Protein AF-A0A9N9I0X5-F1 (afdb_monomer_lite)

Organism: NCBI:txid1433469

Radius of gyration: 30.78 Å; chains: 1; bounding box: 62×58×110 Å

Sequence (181 aa):
MTVLKNANAGDFDNAVKCNILKSMMGGKYAPVLANNGLVVGNSAINSPDTLQAWMRAKYQRETVGNQQSAIQRLTQERYQSYDTPNTYEARIRLLLLGVVNNDAQVLGFLKSYLTGDFYTWMRIANPAGINAFFTELKNMWLEHGQNLSRRISEELSQIPNQIQALPSINPVSYSLPLVAP

Structure (mmCIF, N/CA/C/O backbone):
data_AF-A0A9N9I0X5-F1
#
_entry.id   AF-A0A9N9I0X5-F1
#
loop_
_atom_site.group_PDB
_atom_site.id
_atom_site.type_symbol
_atom_site.label_atom_id
_atom_site.label_alt_id
_atom_site.label_comp_id
_atom_site.label_asym_id
_atom_site.label_entity_id
_atom_site.label_seq_id
_atom_site.pdbx_PDB_ins_code
_atom_site.Cartn_x
_atom_site.Cartn_y
_atom_site.Cartn_z
_atom_site.occupancy
_atom_site.B_iso_or_equiv
_atom_site.auth_seq_id
_atom_site.auth_comp_id
_atom_site.auth_asym_id
_atom_site.auth_atom_id
_atom_site.pdbx_PDB_model_num
ATOM 1 N N . MET A 1 1 ? 14.531 8.366 -32.343 1.00 50.06 1 MET A N 1
ATOM 2 C CA . MET A 1 1 ? 13.053 8.408 -32.266 1.00 50.06 1 MET A CA 1
ATOM 3 C C . MET A 1 1 ? 12.472 8.279 -33.677 1.00 50.06 1 MET A C 1
ATOM 5 O O . MET A 1 1 ? 11.836 9.194 -34.173 1.00 50.06 1 MET A O 1
ATOM 9 N N . THR A 1 2 ? 12.750 7.165 -34.358 1.00 50.53 2 THR A N 1
ATOM 10 C CA . THR A 1 2 ? 12.416 6.976 -35.790 1.00 50.53 2 THR A CA 1
ATOM 11 C C . THR A 1 2 ? 11.544 5.739 -36.021 1.00 50.53 2 THR A C 1
ATOM 13 O O . THR A 1 2 ? 11.009 5.557 -37.104 1.00 50.53 2 THR A O 1
ATOM 16 N N . VAL A 1 3 ? 11.363 4.914 -34.984 1.00 54.81 3 VAL A N 1
ATOM 17 C CA . VAL A 1 3 ? 10.672 3.615 -35.048 1.00 54.81 3 VAL A CA 1
ATOM 18 C C . VAL A 1 3 ? 9.143 3.762 -34.975 1.00 54.81 3 VAL A C 1
ATOM 20 O O . VAL A 1 3 ? 8.422 2.925 -35.493 1.00 54.81 3 VAL A O 1
ATOM 23 N N . LEU A 1 4 ? 8.623 4.853 -34.402 1.00 58.84 4 LEU A N 1
ATOM 24 C CA . LEU A 1 4 ? 7.187 4.994 -34.109 1.00 58.84 4 LEU A CA 1
ATOM 25 C C . LEU A 1 4 ? 6.344 5.599 -35.244 1.00 58.84 4 LEU A C 1
ATOM 27 O O . LEU A 1 4 ? 5.128 5.666 -35.115 1.00 58.84 4 LEU A O 1
ATOM 31 N N . LYS A 1 5 ? 6.952 6.057 -36.347 1.00 64.75 5 LYS A N 1
ATOM 32 C CA . LYS A 1 5 ? 6.223 6.808 -37.388 1.00 64.75 5 LYS A CA 1
ATOM 33 C C . LYS A 1 5 ? 5.268 5.930 -38.219 1.00 64.75 5 LYS A C 1
ATOM 35 O O . LYS A 1 5 ? 4.310 6.466 -38.758 1.00 64.75 5 LYS A O 1
ATOM 40 N N . ASN A 1 6 ? 5.501 4.611 -38.260 1.00 69.81 6 ASN A N 1
ATOM 41 C CA . ASN A 1 6 ? 4.709 3.617 -39.007 1.00 69.81 6 ASN A CA 1
ATOM 42 C C . ASN A 1 6 ? 4.353 2.372 -38.155 1.00 69.81 6 ASN A C 1
ATOM 44 O O . ASN A 1 6 ? 4.135 1.296 -38.705 1.00 69.81 6 ASN A O 1
ATOM 48 N N . ALA A 1 7 ? 4.380 2.489 -36.825 1.00 68.19 7 ALA A N 1
ATOM 49 C CA . ALA A 1 7 ? 4.216 1.357 -35.912 1.00 68.19 7 ALA A CA 1
ATOM 50 C C . ALA A 1 7 ? 2.750 0.888 -35.817 1.00 68.19 7 ALA A C 1
ATOM 52 O O . ALA A 1 7 ? 1.843 1.698 -35.620 1.00 68.19 7 ALA A O 1
ATOM 53 N N . ASN A 1 8 ? 2.526 -0.422 -35.904 1.00 76.88 8 ASN A N 1
ATOM 54 C CA . ASN A 1 8 ? 1.256 -1.084 -35.608 1.00 76.88 8 ASN A CA 1
ATOM 55 C C . ASN A 1 8 ? 1.129 -1.376 -34.102 1.00 76.88 8 ASN A C 1
ATOM 57 O O . ASN A 1 8 ? 2.098 -1.296 -33.348 1.00 76.88 8 ASN A O 1
ATOM 61 N N . ALA A 1 9 ? -0.058 -1.788 -33.642 1.00 69.31 9 ALA A N 1
ATOM 62 C CA . ALA A 1 9 ? -0.299 -2.090 -32.224 1.00 69.31 9 ALA A CA 1
ATOM 63 C C . ALA A 1 9 ? 0.665 -3.146 -31.632 1.00 69.31 9 ALA A C 1
ATOM 65 O O . ALA A 1 9 ? 0.999 -3.071 -30.450 1.00 69.31 9 ALA A O 1
ATOM 66 N N . GLY A 1 10 ? 1.136 -4.099 -32.447 1.00 76.12 10 GLY A N 1
ATOM 67 C CA . GLY A 1 10 ? 2.102 -5.127 -32.038 1.00 76.12 10 GLY A CA 1
ATOM 68 C C . GLY A 1 10 ? 3.531 -4.614 -31.830 1.00 76.12 10 GLY A C 1
ATOM 69 O O . GLY A 1 10 ? 4.272 -5.204 -31.050 1.00 76.12 10 GLY A O 1
ATOM 70 N N . ASP A 1 11 ? 3.896 -3.489 -32.450 1.00 79.69 11 ASP A N 1
ATOM 71 C CA . ASP A 1 11 ? 5.232 -2.888 -32.330 1.00 79.69 11 ASP A CA 1
ATOM 72 C C . ASP A 1 11 ? 5.409 -2.139 -30.997 1.00 79.69 11 ASP A C 1
ATOM 74 O O . ASP A 1 11 ? 6.519 -1.784 -30.602 1.00 79.69 11 ASP A O 1
ATOM 78 N N . PHE A 1 12 ? 4.313 -1.906 -30.266 1.00 85.31 12 PHE A N 1
ATOM 79 C CA . PHE A 1 12 ? 4.319 -1.336 -28.920 1.00 85.31 12 PHE A CA 1
ATOM 80 C C . PHE A 1 12 ? 4.454 -2.435 -27.853 1.00 85.31 12 PHE A C 1
ATOM 82 O O . PHE A 1 12 ? 3.634 -2.569 -26.934 1.00 85.31 12 PHE A O 1
ATOM 89 N N . ASP A 1 13 ? 5.493 -3.253 -28.000 1.00 89.81 13 ASP A N 1
ATOM 90 C CA . ASP A 1 13 ? 5.801 -4.346 -27.086 1.00 89.81 13 ASP A CA 1
ATOM 91 C C . ASP A 1 13 ? 6.300 -3.846 -25.711 1.00 89.81 13 ASP A C 1
ATOM 93 O O . ASP A 1 13 ? 6.439 -2.647 -25.437 1.00 89.81 13 ASP A O 1
ATOM 97 N N . ASN A 1 14 ? 6.551 -4.782 -24.794 1.00 91.69 14 ASN A N 1
ATOM 98 C CA . ASN A 1 14 ? 7.000 -4.453 -23.441 1.00 91.69 14 ASN A CA 1
ATOM 99 C C . ASN A 1 14 ? 8.372 -3.763 -23.405 1.00 91.69 14 ASN A C 1
ATOM 101 O O . ASN A 1 14 ? 8.586 -2.921 -22.530 1.00 91.69 14 ASN A O 1
ATOM 105 N N . ALA A 1 15 ? 9.273 -4.071 -24.339 1.00 89.44 15 ALA A N 1
ATOM 106 C CA . ALA A 1 15 ? 10.598 -3.468 -24.392 1.00 89.44 15 ALA A CA 1
ATOM 107 C C . ALA A 1 15 ? 10.513 -2.008 -24.856 1.00 89.44 15 ALA A C 1
ATOM 109 O O . ALA A 1 15 ? 11.107 -1.124 -24.233 1.00 89.44 15 ALA A O 1
ATOM 110 N N . VAL A 1 16 ? 9.712 -1.730 -25.889 1.00 89.56 16 VAL A N 1
ATOM 111 C CA . VAL A 1 16 ? 9.441 -0.372 -26.381 1.00 89.56 16 VAL A CA 1
ATOM 112 C C . VAL A 1 16 ? 8.761 0.466 -25.299 1.00 89.56 16 VAL A C 1
ATOM 114 O O . VAL A 1 16 ? 9.239 1.562 -24.989 1.00 89.56 16 VAL A O 1
ATOM 117 N N . LYS A 1 17 ? 7.719 -0.068 -24.647 1.00 90.56 17 LYS A N 1
ATOM 118 C CA . LYS A 1 17 ? 7.064 0.579 -23.494 1.00 90.56 17 LYS A CA 1
ATOM 119 C C . LYS A 1 17 ? 8.060 0.910 -22.389 1.00 90.56 17 LYS A C 1
ATOM 121 O O . LYS A 1 17 ? 8.090 2.038 -21.901 1.00 90.56 17 LYS A O 1
ATOM 126 N N . CYS A 1 18 ? 8.887 -0.062 -22.003 1.00 92.62 18 CYS A N 1
ATOM 127 C CA . CYS A 1 18 ? 9.871 0.113 -20.942 1.00 92.62 18 CYS A CA 1
ATOM 128 C C . CYS A 1 18 ? 10.887 1.208 -21.299 1.00 92.62 18 CYS A C 1
ATOM 130 O O . CYS A 1 18 ? 11.158 2.078 -20.477 1.00 92.62 18 CYS A O 1
ATOM 132 N N . ASN A 1 19 ? 11.396 1.229 -22.533 1.00 91.50 19 ASN A N 1
ATOM 133 C CA . ASN A 1 19 ? 12.356 2.238 -22.987 1.00 91.50 19 ASN A CA 1
ATOM 134 C C . ASN A 1 19 ? 11.767 3.655 -23.000 1.00 91.50 19 ASN A C 1
ATOM 136 O O . ASN A 1 19 ? 12.436 4.595 -22.568 1.00 91.50 19 ASN A O 1
ATOM 140 N N . ILE A 1 20 ? 10.512 3.809 -23.434 1.00 91.12 20 ILE A N 1
ATOM 141 C CA . ILE A 1 20 ? 9.812 5.099 -23.381 1.00 91.12 20 ILE A CA 1
ATOM 142 C C . ILE A 1 20 ? 9.669 5.552 -21.929 1.00 91.12 20 ILE A C 1
ATOM 144 O O . ILE A 1 20 ? 10.092 6.657 -21.597 1.00 91.12 20 ILE A O 1
ATOM 148 N N . LEU A 1 21 ? 9.168 4.685 -21.045 1.00 92.69 21 LEU A N 1
ATOM 149 C CA . LEU A 1 21 ? 9.020 5.005 -19.624 1.00 92.69 21 LEU A CA 1
ATOM 150 C C . LEU A 1 21 ? 10.364 5.372 -18.978 1.00 92.69 21 LEU A C 1
ATOM 152 O O . LEU A 1 21 ? 10.436 6.363 -18.259 1.00 92.69 21 LEU A O 1
ATOM 156 N N . LYS A 1 22 ? 11.450 4.648 -19.285 1.00 91.75 22 LYS A N 1
ATOM 157 C CA . LYS A 1 22 ? 12.808 4.988 -18.825 1.00 91.75 22 LYS A CA 1
ATOM 158 C C . LYS A 1 22 ? 13.257 6.368 -19.301 1.00 91.75 22 LYS A C 1
ATOM 160 O O . LYS A 1 22 ? 13.878 7.086 -18.525 1.00 91.75 22 LYS A O 1
ATOM 165 N N . SER A 1 23 ? 12.942 6.743 -20.543 1.00 90.81 23 SER A N 1
ATOM 166 C CA . SER A 1 23 ? 13.298 8.060 -21.094 1.00 90.81 23 SER A CA 1
ATOM 167 C C . SER A 1 23 ? 12.550 9.220 -20.430 1.00 90.81 23 SER A C 1
ATOM 169 O O . SER A 1 23 ? 13.044 10.342 -20.431 1.00 90.81 23 SER A O 1
ATOM 171 N N . MET A 1 24 ? 11.388 8.944 -19.831 1.00 90.69 24 MET A N 1
ATOM 172 C CA . MET A 1 24 ? 10.602 9.923 -19.075 1.00 90.69 24 MET A CA 1
ATOM 173 C C . MET A 1 24 ? 11.103 10.104 -17.636 1.00 90.69 24 MET A C 1
ATOM 175 O O . MET A 1 24 ? 10.657 11.015 -16.938 1.00 90.69 24 MET A O 1
ATOM 179 N N . MET A 1 25 ? 12.015 9.248 -17.168 1.00 91.88 25 MET A N 1
ATOM 180 C CA . MET A 1 25 ? 12.571 9.357 -15.823 1.00 91.88 25 MET A CA 1
ATOM 181 C C . MET A 1 25 ? 13.529 10.546 -15.744 1.00 91.88 25 MET A C 1
ATOM 183 O O . MET A 1 25 ? 14.365 10.748 -16.621 1.00 91.88 25 MET A O 1
ATOM 187 N N . GLY A 1 26 ? 13.445 11.310 -14.655 1.00 90.00 26 GLY A N 1
ATOM 188 C CA . GLY A 1 26 ? 14.269 12.498 -14.437 1.00 90.00 26 GLY A CA 1
ATOM 189 C C . GLY A 1 26 ? 14.765 12.633 -12.999 1.00 90.00 26 GLY A C 1
ATOM 190 O O . GLY A 1 26 ? 14.365 11.890 -12.095 1.00 90.00 26 GLY A O 1
ATOM 191 N N . GLY A 1 27 ? 15.659 13.601 -12.789 1.00 90.50 27 GLY A N 1
ATOM 192 C CA . GLY A 1 27 ? 16.242 13.903 -11.481 1.00 90.50 27 GLY A CA 1
ATOM 193 C C . GLY A 1 27 ? 16.929 12.687 -10.854 1.00 90.50 27 GLY A C 1
ATOM 194 O O . GLY A 1 27 ? 17.617 11.931 -11.536 1.00 90.50 27 GLY A O 1
ATOM 195 N N . LYS A 1 28 ? 16.690 12.453 -9.557 1.00 87.69 28 LYS A N 1
ATOM 196 C CA . LYS A 1 28 ? 17.288 11.330 -8.810 1.00 87.69 28 LYS A CA 1
ATOM 197 C C . LYS A 1 28 ? 16.892 9.944 -9.326 1.00 87.69 28 LYS A C 1
ATOM 199 O O . LYS A 1 28 ? 17.523 8.950 -8.974 1.00 87.69 28 LYS A O 1
ATOM 204 N N . TYR A 1 29 ? 15.872 9.852 -10.179 1.00 88.88 29 TYR A N 1
ATOM 205 C CA . TYR A 1 29 ? 15.415 8.594 -10.763 1.00 88.88 29 TYR A CA 1
ATOM 206 C C . TYR A 1 29 ? 16.048 8.279 -12.126 1.00 88.88 29 TYR A C 1
ATOM 208 O O . TYR A 1 29 ? 15.775 7.211 -12.666 1.00 88.88 29 TYR A O 1
ATOM 216 N N . ALA A 1 30 ? 16.942 9.129 -12.637 1.00 89.00 30 ALA A N 1
ATOM 217 C CA . ALA A 1 30 ? 17.722 8.887 -13.849 1.00 89.00 30 ALA A CA 1
ATOM 218 C C . ALA A 1 30 ? 19.241 8.836 -13.549 1.00 89.00 30 ALA A C 1
ATOM 220 O O . ALA A 1 30 ? 19.689 9.488 -12.607 1.00 89.00 30 ALA A O 1
ATOM 221 N N . PRO A 1 31 ? 20.042 8.077 -14.324 1.00 87.75 31 PRO A N 1
ATOM 222 C CA . PRO A 1 31 ? 19.610 7.116 -15.341 1.00 87.75 31 PRO A CA 1
ATOM 223 C C . PRO A 1 31 ? 19.011 5.839 -14.718 1.00 87.75 31 PRO A C 1
ATOM 225 O O . PRO A 1 31 ? 19.346 5.453 -13.594 1.00 87.75 31 PRO A O 1
ATOM 228 N N . VAL A 1 32 ? 18.117 5.169 -15.454 1.00 89.19 32 VAL A N 1
ATOM 229 C CA . VAL A 1 32 ? 17.620 3.832 -15.084 1.00 89.19 32 VAL A CA 1
ATOM 230 C C . VAL A 1 32 ? 18.633 2.790 -15.549 1.00 89.19 32 VAL A C 1
ATOM 232 O O . VAL A 1 32 ? 18.957 2.724 -16.734 1.00 89.19 32 VAL A O 1
ATOM 235 N N . LEU A 1 33 ? 19.126 1.968 -14.623 1.00 86.75 33 LEU A N 1
ATOM 236 C CA . LEU A 1 33 ? 20.093 0.912 -14.929 1.00 86.75 33 LEU A CA 1
ATOM 237 C C . LEU A 1 33 ? 19.463 -0.208 -15.779 1.00 86.75 33 LEU A C 1
ATOM 239 O O . LEU A 1 33 ? 18.241 -0.338 -15.883 1.00 86.75 33 LEU A O 1
ATOM 243 N N . ALA A 1 34 ? 20.309 -1.033 -16.399 1.00 87.31 34 ALA A N 1
ATOM 244 C CA . ALA A 1 34 ? 19.851 -2.188 -17.173 1.00 87.31 34 ALA A CA 1
ATOM 245 C C . ALA A 1 34 ? 19.216 -3.269 -16.281 1.00 87.31 34 ALA A C 1
ATOM 247 O O . ALA A 1 34 ? 18.209 -3.862 -16.664 1.00 87.31 34 ALA A O 1
ATOM 248 N N . ASN A 1 35 ? 19.767 -3.467 -15.080 1.00 90.06 35 ASN A N 1
ATOM 249 C CA . ASN A 1 35 ? 19.352 -4.498 -14.133 1.00 90.06 35 ASN A CA 1
ATOM 250 C C . ASN A 1 35 ? 18.912 -3.891 -12.798 1.00 90.06 35 ASN A C 1
ATOM 252 O O . ASN A 1 35 ? 19.404 -2.843 -12.366 1.00 90.06 35 ASN A O 1
ATOM 256 N N . ASN A 1 36 ? 17.983 -4.571 -12.135 1.00 86.50 36 ASN A N 1
ATOM 257 C CA . ASN A 1 36 ? 17.430 -4.162 -10.859 1.00 86.50 36 ASN A CA 1
ATOM 258 C C . ASN A 1 36 ? 18.292 -4.656 -9.693 1.00 86.50 36 ASN A C 1
ATOM 260 O O . ASN A 1 36 ? 17.957 -5.634 -9.033 1.00 86.50 36 ASN A O 1
ATOM 264 N N . GLY A 1 37 ? 19.359 -3.921 -9.383 1.00 82.75 37 GLY A N 1
ATOM 265 C CA . GLY A 1 37 ? 20.195 -4.197 -8.209 1.00 82.75 37 GLY A CA 1
ATOM 266 C C . GLY A 1 37 ? 19.544 -3.873 -6.853 1.00 82.75 37 GLY A C 1
ATOM 267 O O . GLY A 1 37 ? 20.209 -3.980 -5.828 1.00 82.75 37 GLY A O 1
ATOM 268 N N . LEU A 1 38 ? 18.283 -3.422 -6.826 1.00 80.44 38 LEU A N 1
ATOM 269 C CA . LEU A 1 38 ? 17.552 -3.083 -5.595 1.00 80.44 38 LEU A CA 1
ATOM 270 C C . LEU A 1 38 ? 16.598 -4.195 -5.144 1.00 80.44 38 LEU A C 1
ATOM 272 O O . LEU A 1 38 ? 16.049 -4.117 -4.048 1.00 80.44 38 LEU A O 1
ATOM 276 N N . VAL A 1 39 ? 16.388 -5.210 -5.982 1.00 72.31 39 VAL A N 1
ATOM 277 C CA . VAL A 1 39 ? 15.511 -6.351 -5.714 1.00 72.31 39 VAL A CA 1
ATOM 278 C C . VAL A 1 39 ? 16.318 -7.637 -5.901 1.00 72.31 39 VAL A C 1
ATOM 280 O O . VAL A 1 39 ? 17.261 -7.691 -6.693 1.00 72.31 39 VAL A O 1
ATOM 283 N N . VAL A 1 40 ? 15.976 -8.676 -5.138 1.00 70.19 40 VAL A N 1
ATOM 284 C CA . VAL A 1 40 ? 16.638 -9.987 -5.202 1.00 70.19 40 VAL A CA 1
ATOM 285 C C . VAL A 1 40 ? 16.610 -10.533 -6.634 1.00 70.19 40 VAL A C 1
ATOM 287 O O . VAL A 1 40 ? 15.595 -10.447 -7.321 1.00 70.19 40 VAL A O 1
ATOM 290 N N . GLY A 1 41 ? 17.735 -11.098 -7.079 1.00 75.94 41 GLY A N 1
ATOM 291 C CA . GLY A 1 41 ? 17.867 -11.732 -8.396 1.00 75.94 41 GLY A CA 1
ATOM 292 C C . GLY A 1 41 ? 18.373 -10.822 -9.519 1.00 75.94 41 GLY A C 1
ATOM 293 O O . GLY A 1 41 ? 18.599 -11.320 -10.617 1.00 75.94 41 GLY A O 1
ATOM 294 N N . ASN A 1 42 ? 18.595 -9.525 -9.261 1.00 83.19 42 ASN A N 1
ATOM 295 C CA . ASN A 1 42 ? 19.206 -8.578 -10.208 1.00 83.19 42 ASN A CA 1
ATOM 296 C C . ASN A 1 42 ? 18.573 -8.611 -11.615 1.00 83.19 42 ASN A 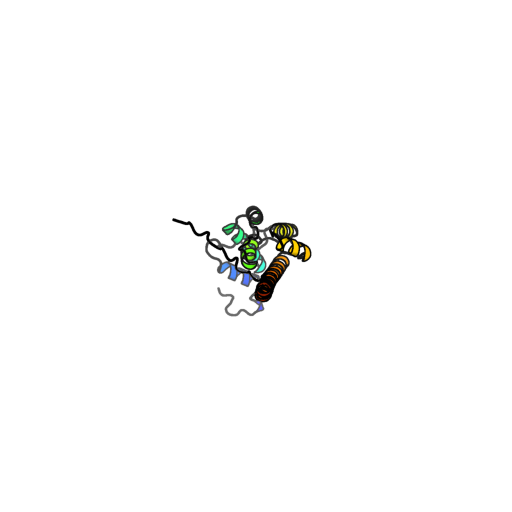C 1
ATOM 298 O O . ASN A 1 42 ? 19.267 -8.583 -12.632 1.00 83.19 42 ASN A O 1
ATOM 302 N N . SER A 1 43 ? 17.246 -8.729 -11.671 1.00 86.25 43 SER A N 1
ATOM 303 C CA . SER A 1 43 ? 16.519 -8.976 -12.916 1.00 86.25 43 SER A CA 1
ATOM 304 C C . SER A 1 43 ? 16.637 -7.813 -13.900 1.00 86.25 43 SER A C 1
ATOM 306 O O . SER A 1 43 ? 16.697 -6.648 -13.498 1.00 86.25 43 SER A O 1
ATOM 308 N N . ALA A 1 44 ? 16.623 -8.122 -15.197 1.00 90.38 44 ALA A N 1
ATOM 309 C CA . ALA A 1 44 ? 16.627 -7.107 -16.243 1.00 90.38 44 ALA A CA 1
ATOM 310 C C . ALA A 1 44 ? 15.379 -6.216 -16.147 1.00 90.38 44 ALA A C 1
ATOM 312 O O . ALA A 1 44 ? 14.259 -6.698 -15.989 1.00 90.38 44 ALA A O 1
ATOM 313 N N . ILE A 1 45 ? 15.574 -4.904 -16.265 1.00 91.12 45 ILE A N 1
ATOM 314 C CA . ILE A 1 45 ? 14.494 -3.916 -16.304 1.00 91.12 45 ILE A CA 1
ATOM 315 C C . ILE A 1 45 ? 14.115 -3.721 -17.772 1.00 91.12 45 ILE A C 1
ATOM 317 O O . ILE A 1 45 ? 14.559 -2.770 -18.411 1.00 91.12 45 ILE A O 1
ATOM 321 N N . ASN A 1 46 ? 13.377 -4.663 -18.346 1.00 92.56 46 ASN A N 1
ATOM 322 C CA . ASN A 1 46 ? 13.038 -4.687 -19.776 1.00 92.56 46 ASN A CA 1
ATOM 323 C C . ASN A 1 46 ? 11.527 -4.771 -20.044 1.00 92.56 46 ASN A C 1
ATOM 325 O O . ASN A 1 46 ? 11.109 -4.872 -21.194 1.00 92.56 46 ASN A O 1
ATOM 329 N N . SER A 1 47 ? 10.708 -4.696 -18.996 1.00 91.88 47 SER A N 1
ATOM 330 C CA . SER A 1 47 ? 9.249 -4.685 -19.078 1.00 91.88 47 SER A CA 1
ATOM 331 C C . SER A 1 47 ? 8.655 -3.591 -18.182 1.00 91.88 47 SER A C 1
ATOM 333 O O . SER A 1 47 ? 9.332 -3.110 -17.265 1.00 91.88 47 SER A O 1
ATOM 335 N N . PRO A 1 48 ? 7.395 -3.179 -18.407 1.00 91.31 48 PRO A N 1
ATOM 336 C CA . PRO A 1 48 ? 6.710 -2.250 -17.511 1.00 91.31 48 PRO A CA 1
ATOM 337 C C . PRO A 1 48 ? 6.662 -2.741 -16.056 1.00 91.31 48 PRO A C 1
ATOM 339 O O . PRO A 1 48 ? 6.903 -1.952 -15.146 1.00 91.31 48 PRO A O 1
ATOM 342 N N . ASP A 1 49 ? 6.444 -4.039 -15.833 1.00 89.81 49 ASP A N 1
ATOM 343 C CA . ASP A 1 49 ? 6.351 -4.617 -14.485 1.00 89.81 49 ASP A CA 1
ATOM 344 C C . ASP A 1 49 ? 7.694 -4.589 -13.748 1.00 89.81 49 ASP A C 1
ATOM 346 O O . ASP A 1 49 ? 7.774 -4.174 -12.590 1.00 89.81 49 ASP A O 1
ATOM 350 N N . THR A 1 50 ? 8.782 -4.964 -14.431 1.00 90.56 50 THR A N 1
ATOM 351 C CA . THR A 1 50 ? 10.136 -4.924 -13.849 1.00 90.56 50 THR A CA 1
ATOM 352 C C . THR A 1 50 ? 10.592 -3.489 -13.581 1.00 90.56 50 THR A C 1
ATOM 354 O O . THR A 1 50 ? 11.234 -3.224 -12.561 1.00 90.56 50 THR A O 1
ATOM 357 N N . LEU A 1 51 ? 10.201 -2.538 -14.438 1.00 91.44 51 LEU A N 1
ATOM 358 C CA . LEU A 1 51 ? 10.420 -1.110 -14.207 1.00 91.44 51 LEU A CA 1
ATOM 359 C C . LEU A 1 51 ? 9.603 -0.594 -13.023 1.00 91.44 51 LEU A C 1
ATOM 361 O O . LEU A 1 51 ? 10.141 0.136 -12.194 1.00 91.44 51 LEU A O 1
ATOM 365 N N . GLN A 1 52 ? 8.337 -0.995 -12.897 1.00 90.06 52 GLN A N 1
ATOM 366 C CA . GLN A 1 52 ? 7.503 -0.624 -11.758 1.00 90.06 52 GLN A CA 1
ATOM 367 C C . GLN A 1 52 ? 8.098 -1.138 -10.443 1.00 90.06 52 GLN A C 1
ATOM 369 O O . GLN A 1 52 ? 8.208 -0.365 -9.491 1.00 90.06 52 GLN A O 1
ATOM 374 N N . ALA A 1 53 ? 8.535 -2.398 -10.395 1.00 87.62 53 ALA A N 1
ATOM 375 C CA . ALA A 1 53 ? 9.195 -2.965 -9.222 1.00 87.62 53 ALA A CA 1
ATOM 376 C C . ALA A 1 53 ? 10.462 -2.178 -8.840 1.00 87.62 53 ALA A C 1
ATOM 378 O O . ALA A 1 53 ? 10.655 -1.835 -7.672 1.00 87.62 53 ALA A O 1
ATOM 379 N N . TRP A 1 54 ? 11.294 -1.817 -9.824 1.00 89.38 54 TRP A N 1
ATOM 380 C CA . TRP A 1 54 ? 12.471 -0.980 -9.589 1.00 89.38 54 TRP A CA 1
ATOM 381 C C . TRP A 1 54 ? 12.109 0.423 -9.087 1.00 89.38 54 TRP A C 1
ATOM 383 O O . TRP A 1 54 ? 12.723 0.904 -8.136 1.00 89.38 54 TRP A O 1
ATOM 393 N N . MET A 1 55 ? 11.098 1.075 -9.674 1.00 89.19 55 MET A N 1
ATOM 394 C CA . MET A 1 55 ? 10.648 2.404 -9.244 1.00 89.19 55 MET A CA 1
ATOM 395 C C . MET A 1 55 ? 10.171 2.393 -7.794 1.00 89.19 55 MET A C 1
ATOM 397 O O . MET A 1 55 ? 10.547 3.279 -7.031 1.00 89.19 55 MET A O 1
ATOM 401 N N . ARG A 1 56 ? 9.398 1.376 -7.396 1.00 86.62 56 ARG A N 1
ATOM 402 C CA . ARG A 1 56 ? 8.945 1.204 -6.008 1.00 86.62 56 ARG A CA 1
ATOM 403 C C . ARG A 1 56 ? 10.128 1.057 -5.052 1.00 86.62 56 ARG A C 1
ATOM 405 O O . ARG A 1 56 ? 10.201 1.785 -4.065 1.00 86.62 56 ARG A O 1
ATOM 412 N N . ALA A 1 57 ? 11.089 0.194 -5.387 1.00 83.88 57 ALA A N 1
ATOM 413 C CA . ALA A 1 57 ? 12.282 -0.023 -4.572 1.00 83.88 57 ALA A CA 1
ATOM 414 C C . ALA A 1 57 ? 13.165 1.235 -4.475 1.00 83.88 57 ALA A C 1
ATOM 416 O O . ALA A 1 57 ? 13.638 1.590 -3.394 1.00 83.88 57 ALA A O 1
ATOM 417 N N . LYS A 1 58 ? 13.360 1.952 -5.589 1.00 86.31 58 LYS A N 1
ATOM 418 C CA . LYS A 1 58 ? 14.138 3.195 -5.611 1.00 86.31 58 LYS A CA 1
ATOM 419 C C . LYS A 1 58 ? 13.444 4.301 -4.825 1.00 86.31 58 LYS A C 1
ATOM 421 O O . LYS A 1 58 ? 14.084 4.948 -4.008 1.00 86.31 58 LYS A O 1
ATOM 426 N N . TYR A 1 59 ? 12.142 4.483 -5.014 1.00 86.06 59 TYR A N 1
ATOM 427 C CA . TYR A 1 59 ? 11.360 5.464 -4.267 1.00 86.06 59 TYR A CA 1
ATOM 428 C C . TYR A 1 59 ? 11.400 5.195 -2.757 1.00 86.06 59 TYR A C 1
ATOM 430 O O . TYR A 1 59 ? 11.627 6.113 -1.973 1.00 86.06 59 TYR A O 1
ATOM 438 N N . GLN A 1 60 ? 11.265 3.932 -2.344 1.00 81.00 60 GLN A N 1
ATOM 439 C CA . GLN A 1 60 ? 11.415 3.543 -0.944 1.00 81.00 60 GLN A CA 1
ATOM 440 C C . GLN A 1 60 ? 12.813 3.896 -0.417 1.00 81.00 60 GLN A C 1
ATOM 442 O O . GLN A 1 60 ? 12.918 4.513 0.639 1.00 81.00 60 GLN A O 1
ATOM 447 N N . ARG A 1 61 ? 13.883 3.605 -1.169 1.00 82.31 61 ARG A N 1
ATOM 448 C CA . ARG A 1 61 ? 15.257 3.948 -0.765 1.00 82.31 61 ARG A CA 1
ATOM 449 C C . ARG A 1 61 ? 15.468 5.445 -0.567 1.00 82.31 61 ARG A C 1
ATOM 451 O O . ARG A 1 61 ? 16.111 5.844 0.396 1.00 82.31 61 ARG A O 1
ATOM 458 N N . GLU A 1 62 ? 14.918 6.246 -1.466 1.00 83.25 62 GLU A N 1
ATOM 459 C CA . GLU A 1 62 ? 15.085 7.699 -1.483 1.00 83.25 62 GLU A CA 1
ATOM 460 C C . GLU A 1 62 ? 14.219 8.434 -0.444 1.00 83.25 62 GLU A C 1
ATOM 462 O O . GLU A 1 62 ? 14.534 9.568 -0.090 1.00 83.25 62 GLU A O 1
ATOM 467 N N .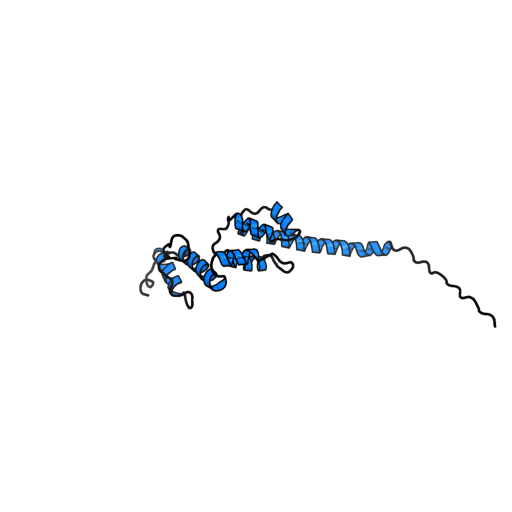 THR A 1 63 ? 13.120 7.827 0.021 1.00 77.25 63 THR A N 1
ATOM 468 C CA . THR A 1 63 ? 12.153 8.459 0.945 1.00 77.25 63 THR A CA 1
ATOM 469 C C . THR A 1 63 ? 12.178 7.843 2.352 1.00 77.25 63 THR A C 1
ATOM 471 O O . THR A 1 63 ? 12.026 8.534 3.361 1.00 77.25 63 THR A O 1
ATOM 474 N N . VAL A 1 64 ? 12.356 6.526 2.436 1.00 75.19 64 VAL A N 1
ATOM 475 C CA . VAL A 1 64 ? 12.221 5.722 3.662 1.00 75.19 64 VAL A CA 1
ATOM 476 C C . VAL A 1 64 ? 13.558 5.112 4.094 1.00 75.19 64 VAL A C 1
ATOM 478 O O . VAL A 1 64 ? 13.804 4.959 5.291 1.00 75.19 64 VAL A O 1
ATOM 481 N N . GLY A 1 65 ? 14.432 4.800 3.136 1.00 81.50 65 GLY A N 1
ATOM 482 C CA . GLY A 1 65 ? 15.671 4.055 3.345 1.00 81.50 65 GLY A CA 1
ATOM 483 C C . GLY A 1 65 ? 15.558 2.612 2.847 1.00 81.50 65 GLY A C 1
ATOM 484 O O . GLY A 1 65 ? 14.715 2.281 2.014 1.00 81.50 65 GLY A O 1
ATOM 485 N N . ASN A 1 66 ? 16.435 1.729 3.321 1.00 78.00 66 ASN A N 1
ATOM 486 C CA . ASN A 1 66 ? 16.403 0.320 2.916 1.00 78.00 66 ASN A CA 1
ATOM 487 C C . ASN A 1 66 ? 15.199 -0.430 3.537 1.00 78.00 66 ASN A C 1
ATOM 489 O O . ASN A 1 66 ? 14.460 0.112 4.361 1.00 78.00 66 ASN A O 1
ATOM 493 N N . GLN A 1 67 ? 15.001 -1.696 3.153 1.00 74.19 67 GLN A N 1
ATOM 494 C CA . GLN A 1 67 ? 13.919 -2.544 3.678 1.00 74.19 67 GLN A CA 1
ATOM 495 C C . GLN A 1 67 ? 13.923 -2.622 5.215 1.00 74.19 67 GLN A C 1
ATOM 497 O O . GLN A 1 67 ? 12.867 -2.613 5.838 1.00 74.19 67 GLN A O 1
ATOM 502 N N . GLN A 1 68 ? 15.101 -2.650 5.840 1.00 76.75 68 GLN A N 1
ATOM 503 C CA . GLN A 1 68 ? 15.232 -2.733 7.293 1.00 76.75 68 GLN A CA 1
ATOM 504 C C . GLN A 1 68 ? 14.789 -1.434 7.979 1.00 76.75 68 GLN A C 1
ATOM 506 O O . GLN A 1 68 ? 14.080 -1.492 8.980 1.00 76.75 68 GLN A O 1
ATOM 511 N N . SER A 1 69 ? 15.117 -0.269 7.413 1.00 80.12 69 SER A N 1
ATOM 512 C CA . SER A 1 69 ? 14.592 1.025 7.866 1.00 80.12 69 SER A CA 1
ATOM 513 C C . SER A 1 69 ? 13.076 1.123 7.679 1.00 80.12 69 SER A C 1
ATOM 515 O O . SER A 1 69 ? 12.389 1.653 8.548 1.00 80.12 69 SER A O 1
ATOM 517 N N . ALA A 1 70 ? 12.540 0.582 6.580 1.00 78.56 70 ALA A N 1
ATOM 518 C CA . ALA A 1 70 ? 11.098 0.535 6.344 1.00 78.56 70 ALA A CA 1
ATOM 519 C C . ALA A 1 70 ? 10.377 -0.339 7.382 1.00 78.56 70 ALA A C 1
ATOM 521 O O . ALA A 1 70 ? 9.386 0.104 7.952 1.00 78.56 70 ALA A O 1
ATOM 522 N N . ILE A 1 71 ? 10.917 -1.521 7.702 1.00 78.69 71 ILE A N 1
ATOM 523 C CA . ILE A 1 71 ? 10.390 -2.391 8.766 1.00 78.69 71 ILE A CA 1
ATOM 524 C C . ILE A 1 71 ? 10.500 -1.704 10.136 1.00 78.69 71 ILE A C 1
ATOM 526 O O . ILE A 1 71 ? 9.539 -1.720 10.896 1.00 78.69 71 ILE A O 1
ATOM 530 N N . GLN A 1 72 ? 11.623 -1.050 10.453 1.00 80.94 72 GLN A N 1
ATOM 531 C CA . GLN A 1 72 ? 11.768 -0.298 11.709 1.00 80.94 72 GLN A CA 1
ATOM 532 C C . GLN A 1 72 ? 10.762 0.852 11.830 1.00 80.94 72 GLN A C 1
ATOM 534 O O . GLN A 1 72 ? 10.219 1.075 12.905 1.00 80.94 72 GLN A O 1
ATOM 539 N N . ARG A 1 73 ? 10.484 1.584 10.746 1.00 81.88 73 ARG A N 1
ATOM 540 C CA . ARG A 1 73 ? 9.438 2.619 10.749 1.00 81.88 73 ARG A CA 1
ATOM 541 C C . ARG A 1 73 ? 8.043 2.007 10.840 1.00 81.88 73 ARG A C 1
ATOM 543 O O . ARG A 1 73 ? 7.188 2.557 11.525 1.00 81.88 73 ARG A O 1
ATOM 550 N N . LEU A 1 74 ? 7.828 0.846 10.219 1.00 85.38 74 LEU A N 1
ATOM 551 C CA . LEU A 1 74 ? 6.558 0.127 10.284 1.00 85.38 74 LEU A CA 1
ATOM 552 C C . LEU A 1 74 ? 6.206 -0.245 11.728 1.00 85.38 74 LEU A C 1
ATOM 554 O O . LEU A 1 74 ? 5.046 -0.137 12.102 1.00 85.38 74 LEU A O 1
ATOM 558 N N . THR A 1 75 ? 7.189 -0.613 12.560 1.00 80.06 75 THR A N 1
ATOM 559 C CA . THR A 1 75 ? 6.929 -0.941 13.974 1.00 80.06 75 THR A CA 1
ATOM 560 C C . THR A 1 75 ? 6.564 0.261 14.848 1.00 80.06 75 THR A C 1
ATOM 562 O O . THR A 1 75 ? 6.026 0.088 15.948 1.00 80.06 75 THR A O 1
ATOM 565 N N . GLN A 1 76 ? 6.841 1.474 14.369 1.00 81.25 76 GLN A N 1
ATOM 566 C CA . GLN A 1 76 ? 6.498 2.732 15.031 1.00 81.25 76 GLN A CA 1
ATOM 567 C C . GLN A 1 76 ? 5.159 3.303 14.538 1.00 81.25 76 GLN A C 1
ATOM 569 O O . GLN A 1 76 ? 4.497 4.028 15.280 1.00 81.25 76 GLN A O 1
ATOM 574 N N . GLU A 1 77 ? 4.725 2.946 13.327 1.00 85.19 77 GLU A N 1
ATOM 575 C CA . GLU A 1 77 ? 3.465 3.392 12.720 1.00 85.19 77 GLU A CA 1
ATOM 576 C C . GLU A 1 77 ? 2.252 2.630 13.274 1.00 85.19 77 GLU A C 1
ATOM 578 O O . GLU A 1 77 ? 1.741 1.659 12.702 1.00 85.19 77 GLU A O 1
ATOM 583 N N . ARG A 1 78 ? 1.770 3.104 14.425 1.00 85.88 78 ARG A N 1
ATOM 584 C CA . ARG A 1 78 ? 0.531 2.635 15.053 1.00 85.88 78 ARG A CA 1
ATOM 585 C C . ARG A 1 78 ? -0.691 3.395 14.566 1.00 85.88 78 ARG A C 1
ATOM 587 O O . ARG A 1 78 ? -0.594 4.585 14.277 1.00 85.88 78 ARG A O 1
ATOM 594 N N . TYR A 1 79 ? -1.836 2.715 14.560 1.00 86.62 79 TYR A N 1
ATOM 595 C CA . TYR A 1 79 ? -3.123 3.348 14.295 1.00 86.62 79 TYR A CA 1
ATOM 596 C C . TYR A 1 79 ? -3.482 4.291 15.449 1.00 86.62 79 TYR A C 1
ATOM 598 O O . TYR A 1 79 ? -3.638 3.846 16.589 1.00 86.62 79 TYR A O 1
ATOM 606 N N . GLN A 1 80 ? -3.573 5.589 15.165 1.00 84.12 80 GLN A N 1
ATOM 607 C CA . GLN A 1 80 ? -3.847 6.619 16.167 1.00 84.12 80 GLN A CA 1
ATOM 608 C C . GLN A 1 80 ? -5.346 6.903 16.289 1.00 84.12 80 GLN A C 1
ATOM 610 O O . GLN A 1 80 ? -6.123 6.659 15.370 1.00 84.12 80 GLN A O 1
ATOM 615 N N . SER A 1 81 ? -5.766 7.488 17.412 1.00 78.12 81 SER A N 1
ATOM 616 C CA . SER A 1 81 ? -7.173 7.848 17.652 1.00 78.12 81 SER A CA 1
ATOM 617 C C . SER A 1 81 ? -7.721 8.897 16.676 1.00 78.12 81 SER A C 1
ATOM 619 O O . SER A 1 81 ? -8.923 8.938 16.435 1.00 78.12 81 SER A O 1
ATOM 621 N N . TYR A 1 82 ? -6.848 9.730 16.109 1.00 78.44 82 TYR A N 1
ATOM 622 C CA . TYR A 1 82 ? -7.187 10.740 15.103 1.00 78.44 82 TYR A CA 1
ATOM 623 C C . TYR A 1 82 ? -6.998 10.250 13.660 1.00 78.44 82 TYR A C 1
ATOM 625 O O . TYR A 1 82 ? -7.235 11.012 12.722 1.00 78.44 82 TYR A O 1
ATOM 633 N N . ASP A 1 83 ? -6.543 9.010 13.454 1.00 85.50 83 ASP A N 1
ATOM 634 C CA . ASP A 1 83 ? -6.381 8.475 12.107 1.00 85.50 83 ASP A CA 1
ATOM 635 C C . ASP A 1 83 ? -7.727 8.104 11.481 1.00 85.50 83 ASP A C 1
ATOM 637 O O . ASP A 1 83 ? -8.642 7.587 12.126 1.00 85.50 83 ASP A O 1
ATOM 641 N N . THR A 1 84 ? -7.801 8.298 10.164 1.00 89.81 84 THR A N 1
ATOM 642 C CA . THR A 1 84 ? -8.763 7.588 9.322 1.00 89.81 84 THR A CA 1
ATOM 643 C C . THR A 1 84 ? -8.085 6.358 8.719 1.00 89.81 84 THR A C 1
ATOM 645 O O . THR A 1 84 ? -6.868 6.372 8.489 1.00 89.81 84 THR A O 1
ATOM 648 N N . PRO A 1 85 ? -8.844 5.318 8.343 1.00 90.94 85 PRO A N 1
ATOM 649 C CA . PRO A 1 85 ? -8.279 4.175 7.634 1.00 90.94 85 PRO A CA 1
ATOM 650 C C . PRO A 1 85 ? -7.503 4.574 6.370 1.00 90.94 85 PRO A C 1
ATOM 652 O O . PRO A 1 85 ? -6.479 3.973 6.069 1.00 90.94 85 PRO A O 1
ATOM 655 N N . ASN A 1 86 ? -7.945 5.618 5.656 1.00 91.12 86 ASN A N 1
ATOM 656 C CA . ASN A 1 86 ? -7.283 6.105 4.442 1.00 91.12 86 ASN A CA 1
ATOM 657 C C . ASN A 1 86 ? -5.933 6.776 4.734 1.00 91.12 86 ASN A C 1
ATOM 659 O O . ASN A 1 86 ? -4.958 6.522 4.026 1.00 91.12 86 ASN A O 1
ATOM 663 N N . THR A 1 87 ? -5.861 7.629 5.762 1.00 91.62 87 THR A N 1
ATOM 664 C CA . THR A 1 87 ? -4.603 8.296 6.136 1.00 91.62 87 THR A CA 1
ATOM 665 C C . THR A 1 87 ? -3.594 7.288 6.668 1.00 91.62 87 THR A C 1
ATOM 667 O O . THR A 1 87 ? -2.425 7.342 6.288 1.00 91.62 87 THR A O 1
ATOM 670 N N . TYR A 1 88 ? -4.049 6.325 7.472 1.00 91.62 88 TYR A N 1
ATOM 671 C CA . TYR A 1 88 ? -3.208 5.234 7.954 1.00 91.62 88 TYR A CA 1
ATOM 672 C C . TYR A 1 88 ? -2.716 4.341 6.807 1.00 91.62 88 TYR A C 1
ATOM 674 O O . TYR A 1 88 ? -1.518 4.088 6.687 1.00 91.62 88 TYR A O 1
ATOM 682 N N . GLU A 1 89 ? -3.610 3.928 5.904 1.00 92.56 89 GLU A N 1
ATOM 683 C CA . GLU A 1 89 ? -3.252 3.124 4.733 1.00 92.56 89 GLU A CA 1
ATOM 684 C C . GLU A 1 89 ? -2.189 3.804 3.869 1.00 92.56 89 GLU A C 1
ATOM 686 O O . GLU A 1 89 ? -1.238 3.148 3.446 1.00 92.56 89 GLU A O 1
ATOM 691 N N . ALA A 1 90 ? -2.304 5.112 3.636 1.00 88.81 90 ALA A N 1
ATOM 692 C CA . ALA A 1 90 ? -1.322 5.854 2.853 1.00 88.81 90 ALA A CA 1
ATOM 693 C C . ALA A 1 90 ? 0.080 5.816 3.489 1.00 88.81 90 ALA A C 1
ATOM 695 O O . ALA A 1 90 ? 1.062 5.576 2.779 1.00 88.81 90 ALA A O 1
ATOM 696 N N . ARG A 1 91 ? 0.182 5.994 4.818 1.00 88.50 91 ARG A N 1
ATOM 697 C CA . ARG A 1 91 ? 1.468 5.923 5.539 1.00 88.50 91 ARG A CA 1
ATOM 698 C C . ARG A 1 91 ? 2.049 4.513 5.519 1.00 88.50 91 ARG A C 1
ATOM 700 O O . ARG A 1 91 ? 3.223 4.338 5.209 1.00 88.50 91 ARG A O 1
ATOM 707 N N . ILE A 1 92 ? 1.227 3.499 5.771 1.00 89.75 92 ILE A N 1
ATOM 708 C CA . ILE A 1 92 ? 1.680 2.107 5.810 1.00 89.75 92 ILE A CA 1
ATOM 709 C C . ILE A 1 92 ? 2.065 1.595 4.421 1.00 89.75 92 ILE A C 1
ATOM 711 O O . ILE A 1 92 ? 3.121 0.983 4.271 1.00 89.75 92 ILE A O 1
ATOM 715 N N . ARG A 1 93 ? 1.274 1.867 3.373 1.00 88.06 93 ARG A N 1
ATOM 716 C CA . ARG A 1 93 ? 1.594 1.417 2.006 1.00 88.06 93 ARG A CA 1
ATOM 717 C C . ARG A 1 93 ? 2.932 1.954 1.510 1.00 88.06 93 ARG A C 1
ATOM 719 O O . ARG A 1 93 ? 3.608 1.258 0.758 1.00 88.06 93 ARG A O 1
ATOM 726 N N . LEU A 1 94 ? 3.341 3.138 1.965 1.00 83.69 94 LEU A N 1
ATOM 727 C CA . LEU A 1 94 ? 4.663 3.698 1.686 1.00 83.69 94 LEU A CA 1
ATOM 728 C C . LEU A 1 94 ? 5.802 2.793 2.186 1.00 83.69 94 LEU A C 1
ATOM 730 O O . LEU A 1 94 ? 6.837 2.675 1.535 1.00 83.69 94 LEU A O 1
ATOM 734 N N . LEU A 1 95 ? 5.600 2.147 3.335 1.00 86.06 95 LEU A N 1
ATOM 735 C CA . LEU A 1 95 ? 6.573 1.268 3.988 1.00 86.06 95 LEU A CA 1
ATOM 736 C C . LEU A 1 95 ? 6.525 -0.172 3.453 1.00 86.06 95 LEU A C 1
ATOM 738 O O . LEU A 1 95 ? 7.455 -0.940 3.680 1.00 86.06 95 LEU A O 1
ATOM 742 N N . LEU A 1 96 ? 5.462 -0.530 2.725 1.00 85.00 96 LEU A N 1
ATOM 743 C CA . LEU A 1 96 ? 5.203 -1.879 2.210 1.00 85.00 96 LEU A CA 1
ATOM 744 C C . LEU A 1 96 ? 5.434 -2.020 0.696 1.00 85.00 96 LEU A C 1
ATOM 746 O O . LEU A 1 96 ? 5.048 -3.027 0.109 1.00 85.00 96 LEU A O 1
ATOM 750 N N . LEU A 1 97 ? 6.071 -1.044 0.041 1.00 79.50 97 LEU A N 1
ATOM 751 C CA . LEU A 1 97 ? 6.247 -1.004 -1.421 1.00 79.50 97 LEU A CA 1
ATOM 752 C C . LEU A 1 97 ? 6.948 -2.243 -2.023 1.00 79.50 97 LEU A C 1
ATOM 754 O O . LEU A 1 97 ? 6.733 -2.535 -3.203 1.00 79.50 97 LEU A O 1
ATOM 758 N N . GLY A 1 98 ? 7.741 -2.971 -1.227 1.00 73.12 98 GLY A N 1
ATOM 759 C CA . GLY A 1 98 ? 8.392 -4.239 -1.589 1.00 73.12 98 GLY A CA 1
ATOM 760 C C . GLY A 1 98 ? 7.851 -5.488 -0.877 1.00 73.12 98 GLY A C 1
ATOM 761 O O . GLY A 1 98 ? 8.486 -6.536 -0.949 1.00 73.12 98 GLY A O 1
ATOM 762 N N . VAL A 1 99 ? 6.730 -5.392 -0.160 1.00 80.12 99 VAL A N 1
ATOM 763 C CA . VAL A 1 99 ? 6.134 -6.503 0.599 1.00 80.12 99 VAL A CA 1
ATOM 764 C C . VAL A 1 99 ? 5.008 -7.143 -0.213 1.00 80.12 99 VAL A C 1
ATOM 766 O O . VAL A 1 99 ? 4.174 -6.454 -0.802 1.00 80.12 99 VAL A O 1
ATOM 769 N N . VAL A 1 100 ? 4.975 -8.476 -0.251 1.00 84.00 100 VAL A N 1
ATOM 770 C CA . VAL A 1 100 ? 3.909 -9.225 -0.930 1.00 84.00 100 VAL A CA 1
ATOM 771 C C . VAL A 1 100 ? 2.595 -9.129 -0.152 1.00 84.00 100 VAL A C 1
ATOM 773 O O . VAL A 1 100 ? 2.576 -9.132 1.073 1.00 84.00 100 VAL A O 1
ATOM 776 N N . ASN A 1 101 ? 1.464 -9.062 -0.856 1.00 87.88 101 ASN A N 1
ATOM 777 C CA . ASN A 1 101 ? 0.156 -8.830 -0.230 1.00 87.88 101 ASN A CA 1
ATOM 778 C C . ASN A 1 101 ? -0.239 -9.891 0.821 1.00 87.88 101 ASN A C 1
ATOM 780 O O . ASN A 1 101 ? -0.977 -9.586 1.754 1.00 87.88 101 ASN A O 1
ATOM 784 N N . ASN A 1 102 ? 0.221 -11.130 0.659 1.00 88.44 102 ASN A N 1
ATOM 785 C CA . ASN A 1 102 ? -0.059 -12.263 1.544 1.00 88.44 102 ASN A CA 1
ATOM 786 C C . ASN A 1 102 ? 1.034 -12.491 2.606 1.00 88.44 102 ASN A C 1
ATOM 788 O O . ASN A 1 102 ? 1.110 -13.580 3.172 1.00 88.44 102 ASN A O 1
ATOM 792 N N . ASP A 1 103 ? 1.887 -11.498 2.874 1.00 87.56 103 ASP A N 1
ATOM 793 C CA . ASP A 1 103 ? 2.910 -11.590 3.916 1.00 87.56 103 ASP A CA 1
ATOM 794 C C . ASP A 1 103 ? 2.260 -11.697 5.307 1.00 87.56 103 ASP A C 1
ATOM 796 O O . ASP A 1 103 ? 1.707 -10.734 5.852 1.00 87.56 103 ASP A O 1
ATOM 800 N N . ALA A 1 104 ? 2.309 -12.902 5.879 1.00 88.50 104 ALA A N 1
ATOM 801 C CA . ALA A 1 104 ? 1.673 -13.213 7.153 1.00 88.50 104 ALA A CA 1
ATOM 802 C C . ALA A 1 104 ? 2.321 -12.480 8.338 1.00 88.50 104 ALA A C 1
ATOM 804 O O . ALA A 1 104 ? 1.632 -12.160 9.310 1.00 88.50 104 ALA A O 1
ATOM 805 N N . GLN A 1 105 ? 3.623 -12.191 8.266 1.00 87.69 105 GLN A N 1
ATOM 806 C CA . GLN A 1 105 ? 4.342 -11.510 9.338 1.00 87.69 105 GLN A CA 1
ATOM 807 C C . GLN A 1 105 ? 3.924 -10.040 9.401 1.00 87.69 105 GLN A C 1
ATOM 809 O O . GLN A 1 105 ? 3.553 -9.544 10.467 1.00 87.69 105 GLN A O 1
ATOM 814 N N . VAL A 1 106 ? 3.916 -9.359 8.254 1.00 87.69 106 VAL A N 1
ATOM 815 C CA . VAL A 1 106 ? 3.451 -7.971 8.154 1.00 87.69 106 VAL A CA 1
ATOM 816 C C . VAL A 1 106 ? 1.990 -7.860 8.558 1.00 87.69 106 VAL A C 1
ATOM 818 O O . VAL A 1 106 ? 1.636 -6.975 9.334 1.00 87.69 106 VAL A O 1
ATOM 821 N N . LEU A 1 107 ? 1.147 -8.791 8.117 1.00 90.56 107 LEU A N 1
ATOM 822 C CA . LEU A 1 107 ? -0.252 -8.822 8.526 1.00 90.56 107 LEU A CA 1
ATOM 823 C C . LEU A 1 107 ? -0.411 -8.973 10.050 1.00 90.56 107 LEU A C 1
ATOM 825 O O . LEU A 1 107 ? -1.265 -8.316 10.647 1.00 90.56 107 LEU A O 1
ATOM 829 N N . GLY A 1 108 ? 0.420 -9.802 10.687 1.00 89.12 108 GLY A N 1
ATOM 830 C CA . GLY A 1 108 ? 0.467 -9.939 12.143 1.00 89.12 108 GLY A CA 1
ATOM 831 C C . GLY A 1 108 ? 0.828 -8.627 12.844 1.00 89.12 108 GLY A C 1
ATOM 832 O O . GLY A 1 108 ? 0.149 -8.235 13.796 1.00 89.12 108 GLY A O 1
ATOM 833 N N . PHE A 1 109 ? 1.835 -7.909 12.337 1.00 87.94 109 PHE A N 1
ATOM 834 C CA . PHE A 1 109 ? 2.213 -6.598 12.868 1.00 87.94 109 PHE A CA 1
ATOM 835 C C . PHE A 1 109 ? 1.083 -5.577 12.740 1.00 87.94 109 PHE A C 1
ATOM 837 O O . PHE A 1 109 ? 0.713 -4.964 13.740 1.00 87.94 109 PHE A O 1
ATOM 844 N N . LEU A 1 110 ? 0.475 -5.456 11.556 1.00 91.12 110 LEU A N 1
ATOM 845 C CA . LEU A 1 110 ? -0.622 -4.514 11.313 1.00 91.12 110 LEU A CA 1
ATOM 846 C C . LEU A 1 110 ? -1.809 -4.762 12.244 1.00 91.12 110 LEU A C 1
ATOM 848 O O . LEU A 1 110 ? -2.340 -3.818 12.824 1.00 91.12 110 LEU A O 1
ATOM 852 N N . LYS A 1 111 ? -2.179 -6.033 12.461 1.00 90.50 111 LYS A N 1
ATOM 853 C CA . LYS A 1 111 ? -3.208 -6.402 13.442 1.00 90.50 111 LYS A CA 1
ATOM 854 C C . LYS A 1 111 ? -2.819 -5.928 14.844 1.00 90.50 111 LYS A C 1
ATOM 856 O O . LYS A 1 111 ? -3.634 -5.303 15.507 1.00 90.50 111 LYS A O 1
ATOM 861 N N . SER A 1 112 ? -1.577 -6.157 15.278 1.00 89.19 112 SER A N 1
ATOM 862 C CA . SER A 1 112 ? -1.100 -5.776 16.620 1.00 89.19 112 SER A CA 1
ATOM 863 C C . SER A 1 112 ? -1.018 -4.260 16.867 1.00 89.19 112 SER A C 1
ATOM 865 O O . SER A 1 112 ? -0.873 -3.828 18.010 1.00 89.19 112 SER A O 1
ATOM 867 N N . TYR A 1 113 ? -1.074 -3.453 15.804 1.00 88.50 113 TYR A N 1
ATOM 868 C CA . TYR A 1 113 ? -0.975 -1.991 15.857 1.00 88.50 113 TYR A CA 1
ATOM 869 C C . TYR A 1 113 ? -2.321 -1.273 15.851 1.00 88.50 113 TYR A C 1
ATOM 871 O O . TYR A 1 113 ? -2.353 -0.050 16.005 1.00 88.50 113 TYR A O 1
ATOM 879 N N . LEU A 1 114 ? -3.415 -2.021 15.716 1.00 89.88 114 LEU A N 1
ATOM 880 C CA . LEU A 1 114 ? -4.748 -1.536 16.039 1.00 89.88 114 LEU A CA 1
ATOM 881 C C . LEU A 1 114 ? -4.929 -1.485 17.559 1.00 89.88 114 LEU A C 1
ATOM 883 O O . LEU A 1 114 ? -4.298 -2.232 18.307 1.00 89.88 114 LEU A O 1
ATOM 887 N N . THR A 1 115 ? -5.815 -0.609 18.019 1.00 84.06 115 THR A N 1
ATOM 888 C CA . THR A 1 115 ? -6.137 -0.446 19.441 1.00 84.06 115 THR A CA 1
ATOM 889 C C . THR A 1 115 ? -7.647 -0.542 19.662 1.00 84.06 115 THR A C 1
ATOM 891 O O . THR A 1 115 ? -8.431 -0.328 18.736 1.00 84.06 115 THR A O 1
ATOM 894 N N . GLY A 1 116 ? -8.056 -0.905 20.882 1.00 85.81 116 GLY A N 1
ATOM 895 C CA . GLY A 1 116 ? -9.466 -0.976 21.278 1.00 85.81 116 GLY A CA 1
ATOM 896 C C . GLY A 1 116 ? -10.302 -1.944 20.433 1.00 85.81 116 GLY A C 1
ATOM 897 O O . GLY A 1 116 ? -9.853 -3.041 20.091 1.00 85.81 116 GLY A O 1
ATOM 898 N N . ASP A 1 117 ? -11.517 -1.517 20.086 1.00 87.44 117 ASP A N 1
ATOM 899 C CA . ASP A 1 117 ? -12.500 -2.328 19.359 1.00 87.44 117 ASP A CA 1
ATOM 900 C C . ASP A 1 117 ? -12.006 -2.756 17.973 1.00 87.44 117 ASP A C 1
ATOM 902 O O . ASP A 1 117 ? -12.241 -3.893 17.561 1.00 87.44 117 ASP A O 1
ATOM 906 N N . PHE A 1 118 ? -11.220 -1.911 17.294 1.00 90.00 118 PHE A N 1
ATOM 907 C CA . PHE A 1 118 ? -10.655 -2.238 15.983 1.00 90.00 118 PHE A CA 1
ATOM 908 C C . PHE A 1 118 ? -9.728 -3.455 16.026 1.00 90.00 118 PHE A C 1
ATOM 910 O O . PHE A 1 118 ? -9.754 -4.267 15.105 1.00 90.00 118 PHE A O 1
ATOM 917 N N . TYR A 1 119 ? -8.939 -3.634 17.092 1.00 90.62 119 TYR A N 1
ATOM 918 C CA . TYR A 1 119 ? -8.106 -4.833 17.244 1.00 90.62 119 TYR A CA 1
ATOM 919 C C . TYR A 1 119 ? -8.963 -6.101 17.351 1.00 90.62 119 TYR A C 1
ATOM 921 O O . TYR A 1 119 ? -8.704 -7.102 16.674 1.00 90.62 119 TYR A O 1
ATOM 929 N N . THR A 1 120 ? -10.008 -6.050 18.179 1.00 91.69 120 THR A N 1
ATOM 930 C CA . THR A 1 120 ? -10.910 -7.182 18.418 1.00 91.69 120 THR A CA 1
ATOM 931 C C . THR A 1 120 ? -11.686 -7.546 17.157 1.00 91.69 120 THR A C 1
ATOM 933 O O . THR A 1 120 ? -11.704 -8.712 16.761 1.00 91.69 120 THR A O 1
ATOM 936 N N . TRP A 1 121 ? -12.271 -6.558 16.479 1.00 92.75 121 TRP A N 1
ATOM 937 C CA . TRP A 1 121 ? -13.022 -6.775 15.243 1.00 92.75 121 TRP A CA 1
ATOM 938 C C . TRP A 1 121 ? -12.122 -7.290 14.120 1.00 92.75 121 TRP A C 1
ATOM 940 O O . TRP A 1 121 ? -12.485 -8.236 13.423 1.00 92.75 121 TRP A O 1
ATOM 950 N N . MET A 1 122 ? -10.895 -6.773 14.008 1.00 94.88 122 MET A N 1
ATOM 951 C CA . MET A 1 122 ? -9.927 -7.249 13.020 1.00 94.88 122 MET A CA 1
ATOM 952 C C . MET A 1 122 ? -9.494 -8.701 13.250 1.00 94.88 122 MET A C 1
ATOM 954 O O . MET A 1 122 ? -9.267 -9.448 12.292 1.00 94.88 122 MET A O 1
ATOM 958 N N . ARG A 1 123 ? -9.391 -9.141 14.511 1.00 92.06 123 ARG A N 1
ATOM 959 C CA . ARG A 1 123 ? -9.148 -10.556 14.826 1.00 92.06 123 ARG A CA 1
ATOM 960 C C . ARG A 1 123 ? -10.289 -11.460 14.367 1.00 92.06 123 ARG A C 1
ATOM 962 O O . ARG A 1 123 ? -10.004 -12.571 13.932 1.00 92.06 123 ARG A O 1
ATOM 969 N N . ILE A 1 124 ? -11.534 -10.995 14.469 1.00 91.50 124 ILE A N 1
ATOM 970 C CA . ILE A 1 124 ? -12.724 -11.747 14.052 1.00 91.50 124 ILE A CA 1
ATOM 971 C C . ILE A 1 124 ? -12.807 -11.811 12.524 1.00 91.50 124 ILE A C 1
ATOM 973 O O . ILE A 1 124 ? -12.949 -12.899 11.976 1.00 91.50 124 ILE A O 1
ATOM 977 N N . ALA A 1 125 ? -12.654 -10.672 11.840 1.00 93.00 125 ALA A N 1
ATOM 978 C CA . ALA A 1 125 ? -12.703 -10.608 10.377 1.00 93.00 125 ALA A CA 1
ATOM 979 C C . ALA A 1 125 ? -11.596 -11.441 9.711 1.00 93.00 125 ALA A C 1
ATOM 981 O O . ALA A 1 125 ? -11.788 -11.981 8.627 1.00 93.00 125 ALA A O 1
ATOM 982 N N . ASN A 1 126 ? -10.439 -11.558 10.373 1.00 92.31 126 ASN A N 1
ATOM 983 C CA . ASN A 1 126 ? -9.304 -12.374 9.951 1.00 92.31 126 ASN A CA 1
ATOM 984 C C . ASN A 1 126 ? -8.958 -12.237 8.449 1.00 92.31 126 ASN A C 1
ATOM 986 O O . ASN A 1 126 ? -9.005 -13.216 7.700 1.00 92.31 126 ASN A O 1
ATOM 990 N N . PRO A 1 127 ? -8.567 -11.034 7.995 1.00 94.12 127 PRO A N 1
ATOM 991 C CA . PRO A 1 127 ? -8.252 -10.798 6.590 1.00 94.12 127 PRO A CA 1
ATOM 992 C C . PRO A 1 127 ? -7.118 -11.708 6.105 1.00 94.12 127 PRO A C 1
ATOM 994 O O . PRO A 1 127 ? -6.152 -11.939 6.833 1.00 94.12 127 PRO A O 1
ATOM 997 N N . ALA A 1 128 ? -7.208 -12.171 4.855 1.00 92.25 128 ALA A N 1
ATOM 998 C CA . ALA A 1 128 ? -6.226 -13.066 4.232 1.00 92.25 128 ALA A CA 1
ATOM 999 C C . ALA A 1 128 ? -4.983 -12.349 3.655 1.00 92.25 128 ALA A C 1
ATOM 1001 O O . ALA A 1 128 ? -4.066 -12.998 3.156 1.00 92.25 128 ALA A O 1
ATOM 1002 N N . GLY A 1 129 ? -4.939 -11.014 3.692 1.00 93.56 129 GLY A N 1
ATOM 1003 C CA . GLY A 1 129 ? -3.818 -10.229 3.171 1.00 93.56 129 GLY A CA 1
ATOM 1004 C C . GLY A 1 129 ? -3.926 -8.741 3.491 1.00 93.56 129 GLY A C 1
ATOM 1005 O O . GLY A 1 129 ? -4.934 -8.283 4.027 1.00 93.56 129 GLY A O 1
ATOM 1006 N N . ILE A 1 130 ? -2.888 -7.983 3.138 1.00 92.62 130 ILE A N 1
ATOM 1007 C CA . ILE A 1 130 ? -2.732 -6.556 3.462 1.00 92.62 130 ILE A CA 1
ATOM 1008 C C . ILE A 1 130 ? -3.846 -5.708 2.832 1.00 92.62 130 ILE A C 1
ATOM 1010 O O . ILE A 1 130 ? -4.433 -4.861 3.500 1.00 92.62 130 ILE A O 1
ATOM 1014 N N . ASN A 1 131 ? -4.199 -5.959 1.570 1.00 93.81 131 ASN A N 1
ATOM 1015 C CA . ASN A 1 131 ? -5.304 -5.260 0.910 1.00 93.81 131 ASN A CA 1
ATOM 1016 C C . ASN A 1 131 ? -6.640 -5.522 1.622 1.00 93.81 131 ASN A C 1
ATOM 1018 O O . ASN A 1 131 ? -7.381 -4.583 1.892 1.00 93.81 131 ASN A O 1
ATOM 1022 N N . ALA A 1 132 ? -6.914 -6.785 1.968 1.00 95.44 132 ALA A N 1
ATOM 1023 C CA . ALA A 1 132 ? -8.129 -7.159 2.688 1.00 95.44 132 ALA A CA 1
ATOM 1024 C C . ALA A 1 132 ? -8.164 -6.533 4.089 1.00 95.44 132 ALA A C 1
ATOM 1026 O O . ALA A 1 132 ? -9.206 -6.051 4.511 1.00 95.44 132 ALA 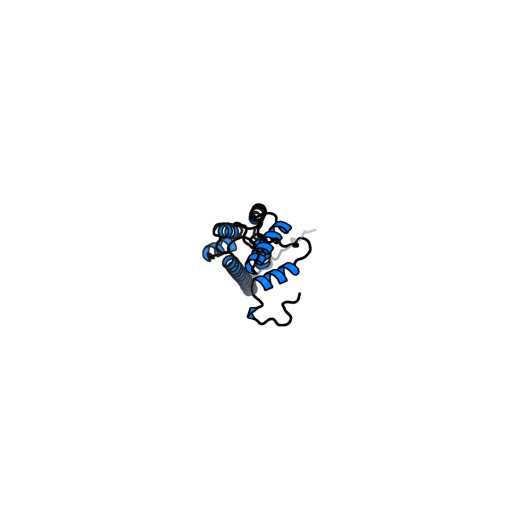A O 1
ATOM 1027 N N . PHE A 1 133 ? -7.022 -6.458 4.778 1.00 95.56 133 PHE A N 1
ATOM 1028 C CA . PHE A 1 133 ? -6.908 -5.767 6.063 1.00 95.56 133 PHE A CA 1
ATOM 1029 C C . PHE A 1 133 ? -7.373 -4.309 5.974 1.00 95.56 133 PHE A C 1
ATOM 1031 O O . PHE A 1 133 ? -8.170 -3.878 6.801 1.00 95.56 133 PHE A O 1
ATOM 1038 N N . PHE A 1 134 ? -6.930 -3.555 4.963 1.00 94.81 134 PHE A N 1
ATOM 1039 C CA . PHE A 1 134 ? -7.360 -2.162 4.807 1.00 94.81 134 PHE A CA 1
ATOM 1040 C C . PHE A 1 134 ? -8.825 -2.025 4.388 1.00 94.81 134 PHE A C 1
ATOM 1042 O O . PHE A 1 134 ? -9.481 -1.073 4.809 1.00 94.81 134 PHE A O 1
ATOM 1049 N N . THR A 1 135 ? -9.354 -2.964 3.601 1.00 96.12 135 THR A N 1
ATOM 1050 C CA . THR A 1 135 ? -10.790 -3.024 3.298 1.00 96.12 135 THR A CA 1
ATOM 1051 C C . THR A 1 135 ? -11.613 -3.234 4.569 1.00 96.12 135 THR A C 1
ATOM 1053 O O . THR A 1 135 ? -12.513 -2.445 4.842 1.00 96.12 135 THR A O 1
ATOM 1056 N N . GLU A 1 136 ? -11.261 -4.225 5.387 1.00 96.06 136 GLU A N 1
ATOM 1057 C CA . GLU A 1 136 ? -11.963 -4.506 6.642 1.00 96.06 136 GLU A CA 1
ATOM 1058 C C . GLU A 1 136 ? -11.852 -3.348 7.635 1.00 96.06 136 GLU A C 1
ATOM 1060 O O . GLU A 1 136 ? -12.844 -2.951 8.240 1.00 96.06 136 GLU A O 1
ATOM 1065 N N . LEU A 1 137 ? -10.674 -2.725 7.745 1.00 94.81 137 LEU A N 1
ATOM 1066 C CA . LEU A 1 137 ? -10.476 -1.566 8.615 1.00 94.81 137 LEU A CA 1
ATOM 1067 C C . LEU A 1 137 ? -11.396 -0.396 8.230 1.00 94.81 137 LEU A C 1
ATOM 1069 O O . LEU A 1 137 ? -11.915 0.298 9.103 1.00 94.81 137 LEU A O 1
ATOM 1073 N N . LYS A 1 138 ? -11.628 -0.184 6.928 1.00 94.62 138 LYS A N 1
ATOM 1074 C CA . LYS A 1 138 ? -12.572 0.831 6.432 1.00 94.62 138 LYS A CA 1
ATOM 1075 C C . LYS A 1 138 ? -14.013 0.487 6.777 1.00 94.62 138 LYS A C 1
ATOM 1077 O O . LYS A 1 138 ? -14.725 1.364 7.258 1.00 94.62 138 LYS A O 1
ATOM 1082 N N . ASN A 1 139 ? -14.421 -0.761 6.558 1.00 93.88 139 ASN A N 1
ATOM 1083 C CA . ASN A 1 139 ? -15.773 -1.223 6.871 1.00 93.88 139 ASN A CA 1
ATOM 1084 C C . ASN A 1 139 ? -16.073 -1.043 8.364 1.00 93.88 139 ASN A C 1
ATOM 1086 O O . ASN A 1 139 ? -17.032 -0.368 8.729 1.00 93.88 139 ASN A O 1
ATOM 1090 N N . MET A 1 140 ? -15.170 -1.523 9.221 1.00 92.81 140 MET A N 1
ATOM 1091 C CA . MET A 1 140 ? -15.252 -1.375 10.675 1.00 92.81 140 MET A CA 1
ATOM 1092 C C . MET A 1 140 ? -15.355 0.089 11.107 1.00 92.81 140 MET A C 1
ATOM 1094 O O . MET A 1 140 ? -16.139 0.430 11.989 1.00 92.81 140 MET A O 1
ATOM 1098 N N . TRP A 1 141 ? -14.568 0.978 10.500 1.00 91.25 141 TRP A N 1
ATOM 1099 C CA . TRP A 1 141 ? -14.600 2.400 10.836 1.00 91.25 141 TRP A CA 1
ATOM 1100 C C . TRP A 1 141 ? -15.938 3.055 10.466 1.00 91.25 141 TRP A C 1
ATOM 1102 O O . TRP A 1 141 ? -16.476 3.838 11.252 1.00 91.25 141 TRP A O 1
ATOM 1112 N N . LEU A 1 142 ? -16.508 2.698 9.310 1.00 90.44 142 LEU A N 1
ATOM 1113 C CA . LEU A 1 142 ? -17.832 3.166 8.890 1.00 90.44 142 LEU A CA 1
ATOM 1114 C C . LEU A 1 142 ? -18.931 2.663 9.835 1.00 90.44 142 LEU A C 1
ATOM 1116 O O . LEU A 1 142 ? -19.761 3.455 10.284 1.00 90.44 142 LEU A O 1
ATOM 1120 N N . GLU A 1 143 ? -18.901 1.379 10.191 1.00 88.88 143 GLU A N 1
ATOM 1121 C CA . GLU A 1 143 ? -19.84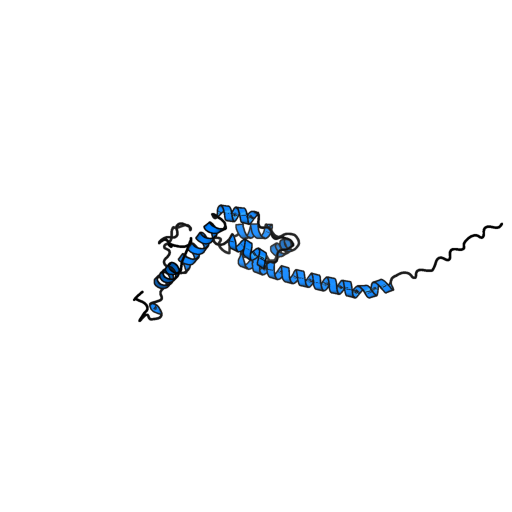6 0.780 11.138 1.00 88.88 143 GLU A CA 1
ATOM 1122 C C . GLU A 1 143 ? -19.741 1.408 12.533 1.00 88.88 143 GLU A C 1
ATOM 1124 O O . GLU A 1 143 ? -20.758 1.669 13.181 1.00 88.88 143 GLU A O 1
ATOM 1129 N N . HIS A 1 144 ? -18.525 1.705 13.002 1.00 85.88 144 HIS A N 1
ATOM 1130 C CA . HIS A 1 144 ? -18.311 2.386 14.278 1.00 85.88 144 HIS A CA 1
ATOM 1131 C C . HIS A 1 144 ? -18.931 3.793 14.276 1.00 85.88 144 HIS A C 1
ATOM 1133 O O . HIS A 1 144 ? -19.651 4.158 15.209 1.00 85.88 144 HIS A O 1
ATOM 1139 N N . GLY A 1 145 ? -18.714 4.574 13.211 1.00 82.56 145 GLY A N 1
ATOM 1140 C CA . GLY A 1 145 ? -19.311 5.905 13.062 1.00 82.56 145 GLY A CA 1
ATOM 1141 C C . GLY A 1 145 ? -20.845 5.875 13.041 1.00 82.56 145 GLY A C 1
ATOM 1142 O O . GLY A 1 145 ? -21.493 6.676 13.718 1.00 82.56 145 GLY A O 1
ATOM 1143 N N . GLN A 1 146 ? -21.435 4.915 12.325 1.00 82.25 146 GLN A N 1
ATOM 1144 C CA . GLN A 1 146 ? -22.890 4.732 12.270 1.00 82.25 146 GLN A CA 1
ATOM 1145 C C . GLN A 1 146 ? -23.478 4.329 13.627 1.00 82.25 146 GLN A C 1
ATOM 1147 O O . GLN A 1 146 ? -24.498 4.875 14.047 1.00 82.25 146 GLN A O 1
ATOM 1152 N N . ASN A 1 147 ? -22.822 3.415 14.346 1.00 82.06 147 ASN A N 1
ATOM 1153 C CA . ASN A 1 147 ? -23.265 2.992 15.673 1.00 82.06 147 ASN A CA 1
ATOM 1154 C C . ASN A 1 147 ? -23.191 4.120 16.705 1.00 82.06 147 ASN A C 1
ATOM 1156 O O . ASN A 1 147 ? -24.094 4.237 17.535 1.00 82.06 147 ASN A O 1
ATOM 1160 N N . LEU A 1 148 ? -22.160 4.967 16.638 1.00 80.44 148 LEU A N 1
ATOM 1161 C CA . LEU A 1 148 ? -22.057 6.143 17.499 1.00 80.44 148 LEU A CA 1
ATOM 1162 C C . LEU A 1 148 ? -23.191 7.137 17.217 1.00 80.44 148 LEU A C 1
ATOM 1164 O O . LEU A 1 148 ? -23.857 7.586 18.147 1.00 80.44 148 LEU A O 1
ATOM 1168 N N . SER A 1 149 ? -23.458 7.431 15.941 1.00 82.06 149 SER A N 1
ATOM 1169 C CA . SER A 1 149 ? -24.558 8.318 15.541 1.00 82.06 149 SER A CA 1
ATOM 1170 C C . SER A 1 149 ? -25.919 7.791 16.003 1.00 82.06 149 SER A C 1
ATOM 1172 O O . SER A 1 149 ? -26.711 8.548 16.566 1.00 82.06 149 SER A O 1
ATOM 1174 N N . ARG A 1 150 ? -26.166 6.485 15.842 1.00 79.19 150 ARG A N 1
ATOM 1175 C CA . ARG A 1 150 ? -27.390 5.831 16.317 1.00 79.19 150 ARG A CA 1
ATOM 1176 C C . ARG A 1 150 ? -27.536 5.931 17.836 1.00 79.19 150 ARG A C 1
ATOM 1178 O O . ARG A 1 150 ? -28.593 6.340 18.302 1.00 79.19 150 ARG A O 1
ATOM 1185 N N . ARG A 1 151 ? -26.482 5.622 18.601 1.00 81.56 151 ARG A N 1
ATOM 1186 C CA . ARG A 1 151 ? -26.499 5.719 20.072 1.00 81.56 151 ARG A CA 1
ATOM 1187 C C . ARG A 1 151 ? -26.802 7.133 20.556 1.00 81.56 151 ARG A C 1
ATOM 1189 O O . ARG A 1 151 ? -27.640 7.299 21.433 1.00 81.56 151 ARG A O 1
ATOM 1196 N N . ILE A 1 152 ? -26.168 8.142 19.961 1.00 79.12 152 ILE A N 1
ATOM 1197 C CA . ILE A 1 152 ? -26.432 9.547 20.300 1.00 79.12 152 ILE A CA 1
ATOM 1198 C C . ILE A 1 152 ? -27.893 9.901 19.994 1.00 79.12 152 ILE A C 1
ATOM 1200 O O . ILE A 1 152 ? -28.555 10.532 20.810 1.00 79.12 152 ILE A O 1
ATOM 1204 N N . SER A 1 153 ? -28.428 9.465 18.850 1.00 80.25 153 SER A N 1
ATOM 1205 C CA . SER A 1 153 ? -29.835 9.698 18.507 1.00 80.25 153 SER A CA 1
ATOM 1206 C C . SER A 1 153 ? -30.800 9.022 19.490 1.00 80.25 153 SER A C 1
ATOM 1208 O O . SER A 1 153 ? -31.821 9.610 19.842 1.00 80.25 153 SER A O 1
ATOM 1210 N N . GLU A 1 154 ? -30.488 7.804 19.939 1.00 80.88 154 GLU A N 1
ATOM 1211 C CA . GLU A 1 154 ? -31.267 7.065 20.938 1.00 80.88 154 GLU A CA 1
ATOM 1212 C C . GLU A 1 154 ? -31.227 7.767 22.305 1.00 80.88 154 GLU A C 1
ATOM 1214 O O . GLU A 1 154 ? -32.285 7.988 22.894 1.00 80.88 154 GLU A O 1
ATOM 1219 N N . GLU A 1 155 ? -30.056 8.204 22.781 1.00 78.56 155 GLU A N 1
ATOM 1220 C CA . GLU A 1 155 ? -29.945 8.955 24.041 1.00 78.56 155 GLU A CA 1
ATOM 1221 C C . GLU A 1 155 ? -30.698 10.287 23.991 1.00 78.56 155 GLU A C 1
ATOM 1223 O O . GLU A 1 155 ? -31.475 10.591 24.897 1.00 78.56 155 GLU A O 1
ATOM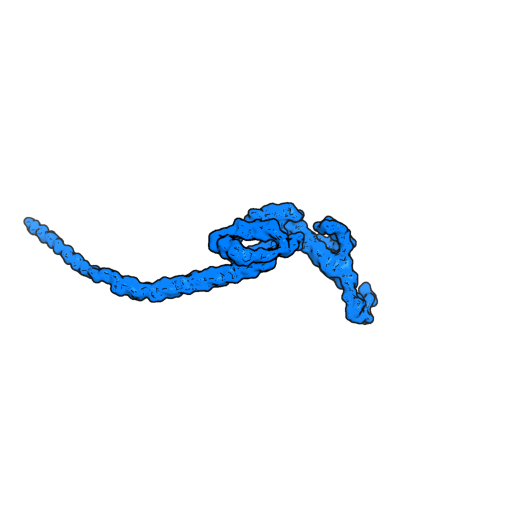 1228 N N . LEU A 1 156 ? -30.544 11.056 22.907 1.00 78.44 156 LEU A N 1
ATOM 1229 C CA . LEU A 1 156 ? -31.261 12.321 22.728 1.00 78.44 156 LEU A CA 1
ATOM 1230 C C . LEU A 1 156 ? -32.786 12.119 22.706 1.00 78.44 156 LEU A C 1
ATOM 1232 O O . LEU A 1 156 ? -33.524 12.950 23.234 1.00 78.44 156 LEU A O 1
ATOM 1236 N N . SER A 1 157 ? -33.266 11.000 22.151 1.00 77.44 157 SER A N 1
ATOM 1237 C CA . SER A 1 157 ? -34.696 10.662 22.129 1.00 77.44 157 SER A CA 1
ATOM 1238 C C . SER A 1 157 ? -35.275 10.300 23.504 1.00 77.44 157 SER A C 1
ATOM 1240 O O . SER A 1 157 ? -36.487 10.383 23.693 1.00 77.44 157 SER A O 1
ATOM 1242 N N . GLN A 1 158 ? -34.432 9.938 24.481 1.00 72.25 158 GLN A N 1
ATOM 1243 C CA . GLN A 1 158 ? -34.858 9.598 25.844 1.00 72.25 158 GLN A CA 1
ATOM 1244 C C . GLN A 1 158 ? -34.853 10.787 26.815 1.00 72.25 158 GLN A C 1
ATOM 1246 O O . GLN A 1 158 ? -35.452 10.688 27.888 1.00 72.25 158 GLN A O 1
ATOM 1251 N N . ILE A 1 159 ? -34.255 11.925 26.442 1.00 69.94 159 ILE A N 1
ATOM 1252 C CA . ILE A 1 159 ? -34.236 13.153 27.259 1.00 69.94 159 ILE A CA 1
ATOM 1253 C C . ILE A 1 159 ? -35.644 13.586 27.723 1.00 69.94 159 ILE A C 1
ATOM 1255 O O . ILE A 1 159 ? -35.800 13.886 28.910 1.00 69.94 159 ILE A O 1
ATOM 1259 N N . PRO A 1 160 ? -36.700 13.573 26.880 1.00 66.69 160 PRO A N 1
ATOM 1260 C CA . PRO A 1 160 ? -38.041 13.976 27.310 1.00 66.69 160 PRO A CA 1
ATOM 1261 C C . PRO A 1 160 ? -38.629 13.075 28.408 1.00 66.69 160 PRO A C 1
ATOM 1263 O O . PRO A 1 160 ? -39.339 13.561 29.287 1.00 66.69 160 PRO A O 1
ATOM 1266 N N . ASN A 1 161 ? -38.300 11.778 28.396 1.00 62.22 161 ASN A N 1
ATOM 1267 C CA . ASN A 1 161 ? -38.826 10.801 29.353 1.00 62.22 161 ASN A CA 1
ATOM 1268 C C . ASN A 1 161 ? -38.170 10.927 30.739 1.00 62.22 161 ASN A C 1
ATOM 1270 O O . ASN A 1 161 ? -38.799 10.601 31.742 1.00 62.22 161 ASN A O 1
ATOM 1274 N N . GLN A 1 162 ? -36.934 11.436 30.824 1.00 59.41 162 GLN A N 1
ATOM 1275 C CA . GLN A 1 162 ? -36.270 11.674 32.112 1.00 59.41 162 GLN A CA 1
ATOM 1276 C C . GLN A 1 162 ? -36.774 12.941 32.820 1.00 59.41 162 GLN A C 1
ATOM 1278 O O . GLN A 1 162 ? -36.815 12.975 34.049 1.00 59.41 162 GLN A O 1
ATOM 1283 N N . ILE A 1 163 ? -37.231 13.957 32.076 1.00 57.47 163 ILE A N 1
ATOM 1284 C CA . ILE A 1 163 ? -37.799 15.185 32.666 1.00 57.47 163 ILE A CA 1
ATOM 1285 C C . ILE A 1 163 ? -39.135 14.897 33.379 1.00 57.47 163 ILE A C 1
ATOM 1287 O O . ILE A 1 163 ? -39.439 15.516 34.396 1.00 57.47 163 ILE A O 1
ATOM 1291 N N . GLN A 1 164 ? -39.909 13.919 32.900 1.00 57.34 164 GLN A N 1
ATOM 1292 C CA . GLN A 1 164 ? -41.189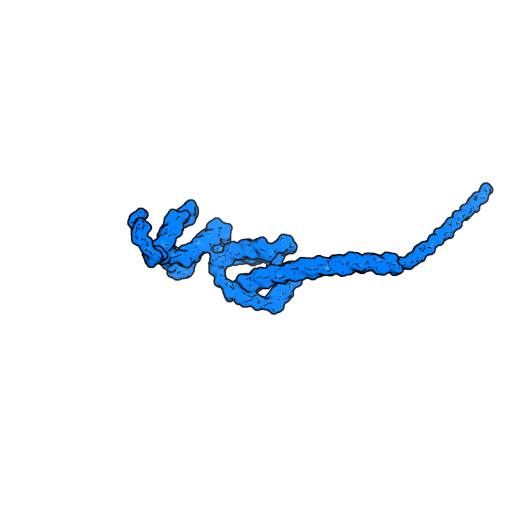 13.513 33.501 1.00 57.34 164 GLN A CA 1
ATOM 1293 C C . GLN A 1 164 ? -41.040 12.644 34.765 1.00 57.34 164 GLN A C 1
ATOM 1295 O O . GLN A 1 164 ? -42.019 12.447 35.481 1.00 57.34 164 GLN A O 1
ATOM 1300 N N . ALA A 1 165 ? -39.834 12.144 35.058 1.00 54.28 165 ALA A N 1
ATOM 1301 C CA . ALA A 1 165 ? -39.538 11.322 36.235 1.00 54.28 165 ALA A CA 1
ATOM 1302 C C . ALA A 1 165 ? -38.909 12.115 37.402 1.00 54.28 165 ALA A C 1
ATOM 1304 O O . ALA A 1 165 ? -38.598 11.532 38.442 1.00 54.28 165 ALA A O 1
ATOM 1305 N N . LEU A 1 166 ? -38.717 13.434 37.255 1.00 51.00 166 LEU A N 1
ATOM 1306 C CA . LEU A 1 166 ? -38.235 14.293 38.338 1.00 51.00 166 LEU A CA 1
ATOM 1307 C C . LEU A 1 166 ? -39.291 14.373 39.459 1.00 51.00 166 LEU A C 1
ATOM 1309 O O . LEU A 1 166 ? -40.431 14.761 39.190 1.00 51.00 166 LEU A O 1
ATOM 1313 N N . PRO A 1 167 ? -38.952 14.036 40.719 1.00 56.56 167 PRO A N 1
ATOM 1314 C CA . PRO A 1 167 ? -39.883 14.183 41.829 1.00 56.56 167 PRO A CA 1
ATOM 1315 C C . PRO A 1 167 ? -40.249 15.661 42.010 1.00 56.56 167 PRO A C 1
ATOM 1317 O O . PRO A 1 167 ? -39.376 16.529 42.016 1.00 56.56 167 PRO A O 1
ATOM 1320 N N . SER A 1 168 ? -41.549 15.938 42.157 1.00 54.31 168 SER A N 1
ATOM 1321 C CA . SER A 1 168 ? -42.086 17.275 42.430 1.00 54.31 168 SER A CA 1
ATOM 1322 C C . SER A 1 168 ? -41.349 17.906 43.613 1.00 54.31 168 SER A C 1
ATOM 1324 O O . SER A 1 168 ? -41.450 17.425 44.743 1.00 54.31 168 SER A O 1
ATOM 1326 N N . ILE A 1 169 ? -40.599 18.980 43.360 1.00 53.97 169 ILE A N 1
ATOM 1327 C CA . ILE A 1 169 ? -39.922 19.744 44.408 1.00 53.97 169 ILE A CA 1
ATOM 1328 C C . ILE A 1 169 ? -41.006 20.494 45.188 1.00 53.97 169 ILE A C 1
ATOM 1330 O O . ILE A 1 169 ? -41.505 21.525 44.741 1.00 53.97 169 ILE A O 1
ATOM 1334 N N . ASN A 1 170 ? -41.394 19.969 46.350 1.00 51.38 170 ASN A N 1
ATOM 1335 C CA . ASN A 1 170 ? -42.233 20.706 47.291 1.00 51.38 170 ASN A CA 1
ATOM 1336 C C . ASN A 1 170 ? -41.425 21.890 47.855 1.00 51.38 170 ASN A C 1
ATOM 1338 O O . ASN A 1 170 ? -40.323 21.668 48.367 1.00 51.38 170 ASN A O 1
ATOM 1342 N N . PRO A 1 171 ? -41.928 23.137 47.792 1.00 49.56 171 PRO A N 1
ATOM 1343 C CA . PRO A 1 171 ? -41.211 24.279 48.340 1.00 49.56 171 PRO A CA 1
ATOM 1344 C C . PRO A 1 171 ? -41.157 24.177 49.870 1.00 49.56 171 PRO A C 1
ATOM 1346 O O . PRO A 1 171 ? -42.185 24.160 50.548 1.00 49.56 171 PRO A O 1
ATOM 1349 N N . VAL A 1 172 ? -39.944 24.111 50.422 1.00 47.44 172 VAL A N 1
ATOM 1350 C CA . VAL A 1 172 ? -39.710 24.187 51.869 1.00 47.44 172 VAL A CA 1
ATOM 1351 C C . VAL A 1 172 ? -39.952 25.631 52.308 1.00 47.44 172 VAL A C 1
ATOM 1353 O O . VAL A 1 172 ? -39.189 26.534 51.968 1.00 47.44 172 VAL A O 1
ATOM 1356 N N . SER A 1 173 ? -41.042 25.856 53.040 1.00 46.75 173 SER A N 1
ATOM 1357 C CA . SER A 1 173 ? -41.383 27.160 53.607 1.00 46.75 173 SER A CA 1
ATOM 1358 C C . SER A 1 173 ? -40.531 27.405 54.856 1.00 46.75 173 SER A C 1
ATOM 1360 O O . SER A 1 173 ? -40.768 26.804 55.902 1.00 46.75 173 SER A O 1
ATOM 1362 N N . TYR A 1 174 ? -39.519 28.266 54.752 1.00 45.84 174 TYR A N 1
ATOM 1363 C CA . TYR A 1 174 ? -38.711 28.688 55.897 1.00 45.84 174 TYR A CA 1
ATOM 1364 C C . TYR A 1 174 ? -39.403 29.848 56.624 1.00 45.84 174 TYR A C 1
ATOM 1366 O O . TYR A 1 174 ? -39.465 30.963 56.110 1.00 45.84 174 TYR A O 1
ATOM 1374 N N . SER A 1 175 ? -39.911 29.596 57.832 1.00 52.06 175 SER A N 1
ATOM 1375 C CA . SER A 1 175 ? -40.372 30.648 58.745 1.00 52.06 175 SER A CA 1
ATOM 1376 C C . SER A 1 175 ? -39.176 31.250 59.488 1.00 52.06 175 SER A C 1
ATOM 1378 O O . SER A 1 175 ? -38.479 30.547 60.219 1.00 52.06 175 SER A O 1
ATOM 1380 N N . LEU A 1 176 ? -38.935 32.550 59.305 1.00 44.94 176 LEU A N 1
ATOM 1381 C CA . LEU A 1 176 ? -37.932 33.318 60.053 1.00 44.94 176 LEU A CA 1
ATOM 1382 C C . LEU A 1 176 ? -38.446 33.624 61.473 1.00 44.94 176 LEU A C 1
ATOM 1384 O O . LEU A 1 176 ? -39.586 34.077 61.604 1.00 44.94 176 LEU A O 1
ATOM 1388 N N . PRO A 1 177 ? -37.648 33.424 62.540 1.00 48.66 177 PRO A N 1
ATOM 1389 C CA . PRO A 1 177 ? -38.062 33.799 63.884 1.00 48.66 177 PRO A CA 1
ATOM 1390 C C . PRO A 1 177 ? -37.943 35.316 64.089 1.00 48.66 177 PRO A C 1
ATOM 1392 O O . PRO A 1 177 ? -36.926 35.937 63.777 1.00 48.66 177 PRO A O 1
ATOM 1395 N N . LEU A 1 178 ? -39.018 35.895 64.622 1.00 50.34 178 LEU A N 1
ATOM 1396 C CA . LEU A 1 178 ? -39.160 37.303 64.972 1.00 50.34 178 LEU A CA 1
ATOM 1397 C C . LEU A 1 178 ? -38.318 37.609 66.224 1.00 50.34 178 LEU A C 1
ATOM 1399 O O . LEU A 1 178 ? -38.582 37.063 67.294 1.00 50.34 178 LEU A O 1
ATOM 1403 N N . VAL A 1 179 ? -37.312 38.476 66.100 1.00 51.28 179 VAL A N 1
ATOM 1404 C CA . VAL A 1 179 ? -36.575 39.023 67.251 1.00 51.28 179 VAL A CA 1
ATOM 1405 C C . VAL A 1 179 ? -37.411 40.155 67.853 1.00 51.28 179 VAL A C 1
ATOM 1407 O O . VAL A 1 179 ? -37.743 41.116 67.162 1.00 51.28 179 VAL A O 1
ATOM 1410 N N . ALA A 1 180 ? -37.798 39.998 69.119 1.00 51.50 180 ALA A N 1
ATOM 1411 C CA . ALA A 1 180 ? -38.523 40.996 69.906 1.00 51.50 180 ALA A CA 1
ATOM 1412 C C . ALA A 1 180 ? -37.551 42.055 70.491 1.00 51.50 180 ALA A C 1
ATOM 1414 O O . ALA A 1 180 ? -36.365 41.744 70.624 1.00 51.50 180 ALA A O 1
ATOM 1415 N N . PRO A 1 181 ? -38.038 43.282 70.779 1.00 58.25 181 PRO A N 1
ATOM 1416 C CA . PRO A 1 181 ? -37.233 44.503 70.918 1.00 58.25 181 PRO A CA 1
ATOM 1417 C C . PRO A 1 181 ? -36.412 44.619 72.206 1.00 58.25 181 PRO A C 1
ATOM 1419 O O . PRO A 1 181 ? -36.825 44.046 73.240 1.00 58.25 181 PRO A O 1
#

pLDDT: mean 81.33, std 13.13, range [44.94, 96.12]

Foldseek 3Di:
DPQPPDDDPVNCDFQVVQVVVCVPDDDPRPNDDQFQPQDPPRHGSRGPVSVLLSVLSSQCCVPQNHLVSLVVVLLVLADDPPDDLVNSCVVNCNSCSPPDFQPPVSVVSNLVRYDDPLNVQCVVLVARGDVSSSVSSNVVVVVVVVVVVVVVVVVVVCVVVVVVVDPPPDDDDDDDDDDDD

Secondary structure (DSSP, 8-state):
--SGGG--GGGS-HHHHHHHHHHT--GGG-SPPSB-TTSTT--B--SHHHHHHHHHHHHHHHHT-SHHHHHHHHTT-PPPTT--HHHHHHHHHHHTTTS-TT-HHHHHHHHHT--THHHHHHHHH--SSHHHHHHHHHHHHHHHHHHHHHHHHHHHHHHHHHHTTS--------PPPPPP-